Protein AF-A0A0F9D266-F1 (afdb_monomer_lite)

Secondary structure (DSSP, 8-state):
-----B-EEEEE--SSSSS-EEEEE---TTTSB-TGGGHHHHHHHHHHTTSS-TT--EEEE-TTS-EEEEEEETTEEEEEEEPPP----

pLDDT: mean 90.36, std 13.16, range [36.84, 97.94]

Structure (mmCIF, N/CA/C/O backbone):
data_AF-A0A0F9D266-F1
#
_entry.id   AF-A0A0F9D266-F1
#
loop_
_atom_site.group_PDB
_atom_site.id
_atom_site.type_symbol
_atom_site.label_atom_id
_atom_site.label_alt_id
_atom_site.label_comp_id
_atom_site.label_asym_id
_atom_site.label_entity_id
_atom_site.label_seq_id
_atom_site.pdbx_PDB_ins_code
_atom_site.Cartn_x
_atom_site.Cartn_y
_atom_site.Cartn_z
_atom_site.occupancy
_atom_site.B_iso_or_equiv
_atom_site.auth_seq_id
_atom_site.auth_comp_id
_atom_site.auth_asym_id
_atom_site.auth_atom_id
_atom_site.pdbx_PDB_model_num
ATOM 1 N N . MET A 1 1 ? 22.047 -1.858 3.363 1.00 44.41 1 MET A N 1
ATOM 2 C CA . MET A 1 1 ? 20.656 -2.339 3.229 1.00 44.41 1 MET A CA 1
ATOM 3 C C . MET A 1 1 ? 20.185 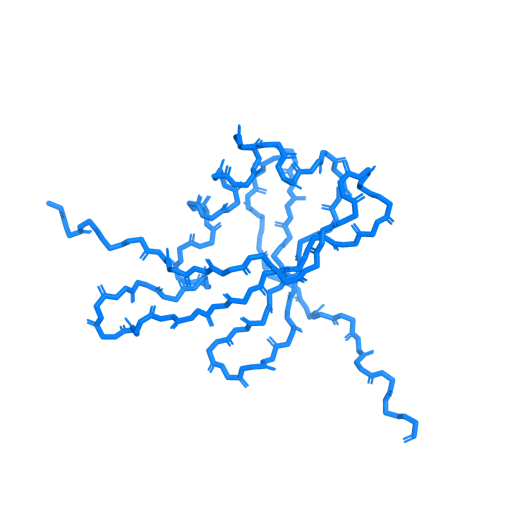-1.861 1.870 1.00 44.41 1 MET A C 1
ATOM 5 O O . MET A 1 1 ? 20.419 -0.698 1.578 1.00 44.41 1 MET A O 1
ATOM 9 N N . ASN A 1 2 ? 19.686 -2.744 1.001 1.00 50.47 2 ASN A N 1
ATOM 10 C CA . ASN A 1 2 ? 19.165 -2.311 -0.298 1.00 50.47 2 ASN A CA 1
ATOM 11 C C . ASN A 1 2 ? 17.904 -1.480 -0.043 1.00 50.47 2 ASN A C 1
ATOM 13 O O . ASN A 1 2 ? 16.883 -2.021 0.361 1.00 50.47 2 ASN A O 1
ATOM 17 N N . ASP A 1 3 ? 18.035 -0.172 -0.233 1.00 64.38 3 ASP A N 1
ATOM 18 C CA . ASP A 1 3 ? 17.047 0.880 0.024 1.00 64.38 3 ASP A CA 1
ATOM 19 C C . ASP A 1 3 ? 16.020 0.935 -1.122 1.00 64.38 3 ASP A C 1
ATOM 21 O O . ASP A 1 3 ? 15.916 1.909 -1.864 1.00 64.38 3 ASP A O 1
ATOM 25 N N . ARG A 1 4 ? 15.360 -0.197 -1.393 1.00 82.62 4 ARG A N 1
ATOM 26 C CA . ARG A 1 4 ? 14.353 -0.286 -2.455 1.00 82.62 4 ARG A CA 1
ATOM 27 C C . ARG A 1 4 ? 12.984 -0.084 -1.827 1.00 82.62 4 ARG A C 1
ATOM 29 O O . ARG A 1 4 ? 12.481 -1.003 -1.198 1.00 82.62 4 ARG A O 1
ATOM 36 N N . SER A 1 5 ? 12.405 1.095 -2.009 1.00 90.56 5 SER A N 1
ATOM 37 C CA . SER A 1 5 ? 10.993 1.357 -1.730 1.00 90.56 5 SER A CA 1
ATOM 38 C C . SER A 1 5 ? 10.143 1.126 -2.975 1.00 90.56 5 SER A C 1
ATOM 40 O O . SER A 1 5 ? 10.647 1.217 -4.106 1.00 90.56 5 SER A O 1
ATOM 42 N N . ALA A 1 6 ? 8.857 0.848 -2.773 1.00 94.81 6 ALA A N 1
ATOM 43 C CA . ALA A 1 6 ? 7.889 0.908 -3.858 1.00 94.81 6 ALA A CA 1
ATOM 44 C C . ALA A 1 6 ? 7.782 2.327 -4.430 1.00 94.81 6 ALA A C 1
ATOM 46 O O . ALA A 1 6 ? 8.001 3.325 -3.741 1.00 94.81 6 ALA A O 1
ATOM 47 N N . GLN A 1 7 ? 7.458 2.407 -5.716 1.00 95.44 7 GLN A N 1
ATOM 48 C CA . GLN A 1 7 ? 7.099 3.652 -6.382 1.00 95.44 7 GLN A CA 1
ATOM 49 C C . GLN A 1 7 ? 5.638 3.553 -6.787 1.00 95.44 7 GLN A C 1
ATOM 51 O O . GLN A 1 7 ? 5.229 2.591 -7.436 1.00 95.44 7 GLN A O 1
ATOM 56 N N . TYR A 1 8 ? 4.858 4.552 -6.399 1.00 96.56 8 TYR A N 1
ATOM 57 C CA . TYR A 1 8 ? 3.439 4.604 -6.691 1.00 96.56 8 TYR A CA 1
ATOM 58 C C . TYR A 1 8 ? 2.992 6.044 -6.907 1.00 96.56 8 TYR A C 1
ATOM 60 O O . TYR A 1 8 ? 3.674 6.997 -6.526 1.00 96.56 8 TYR A O 1
ATOM 68 N N . VAL A 1 9 ? 1.831 6.194 -7.530 1.00 97.31 9 VAL A N 1
ATOM 69 C CA . VAL A 1 9 ? 1.141 7.478 -7.652 1.00 97.31 9 VAL A CA 1
ATOM 70 C C . VAL A 1 9 ? -0.247 7.364 -7.047 1.00 97.31 9 VAL A C 1
ATOM 72 O O . VAL A 1 9 ? -0.875 6.310 -7.133 1.00 97.31 9 VAL A O 1
ATOM 75 N N . ILE A 1 10 ? -0.724 8.449 -6.446 1.00 97.25 10 ILE A N 1
ATOM 76 C CA . ILE A 1 10 ? -2.121 8.584 -6.037 1.00 97.25 10 ILE A CA 1
ATOM 77 C C . ILE A 1 10 ? -2.933 8.907 -7.292 1.00 97.25 10 ILE A C 1
ATOM 79 O O . ILE A 1 10 ? -2.608 9.846 -8.020 1.00 97.25 10 ILE A O 1
ATOM 83 N N . VAL A 1 11 ? -3.946 8.092 -7.566 1.00 96.69 11 VAL A N 1
ATOM 84 C CA . VAL A 1 11 ? -4.810 8.207 -8.747 1.00 96.69 11 VAL A CA 1
ATOM 85 C C . VAL A 1 11 ? -6.138 8.853 -8.374 1.00 96.69 11 VAL A C 1
ATOM 87 O O . VAL A 1 11 ? -6.630 9.696 -9.119 1.00 96.69 11 VAL A O 1
ATOM 90 N N . GLU A 1 12 ? -6.687 8.496 -7.212 1.00 95.44 12 GLU A N 1
ATOM 91 C CA . GLU A 1 12 ? -7.930 9.059 -6.681 1.00 95.44 12 GLU A CA 1
ATOM 92 C C . GLU A 1 12 ? -7.757 9.335 -5.187 1.00 95.44 12 GLU A C 1
ATOM 94 O O . GLU A 1 12 ? -7.310 8.461 -4.445 1.00 95.44 12 GLU A O 1
ATOM 99 N N . ASP A 1 13 ? -8.091 10.554 -4.763 1.00 94.62 13 ASP A N 1
ATOM 100 C CA . ASP A 1 13 ? -8.056 11.009 -3.371 1.00 94.62 13 ASP A CA 1
ATOM 101 C C . ASP A 1 13 ? -9.182 12.030 -3.168 1.00 94.62 13 ASP A C 1
ATOM 103 O O . ASP A 1 13 ? -9.193 13.088 -3.805 1.00 94.62 13 ASP A O 1
ATOM 107 N N . SER A 1 14 ? -10.160 11.701 -2.320 1.00 89.31 14 SER A N 1
ATOM 108 C CA . SER A 1 14 ? -11.254 12.617 -1.980 1.00 89.31 14 SER A CA 1
ATOM 109 C C . SER A 1 14 ? -10.863 13.632 -0.902 1.00 89.31 14 SER A C 1
ATOM 111 O O . SER A 1 14 ? -11.619 14.569 -0.650 1.00 89.31 14 SER A O 1
ATOM 113 N N . PHE A 1 15 ? -9.698 13.463 -0.263 1.00 87.25 15 PHE A N 1
ATOM 114 C CA . PHE A 1 15 ? -9.146 14.253 0.847 1.00 87.25 15 PHE A CA 1
ATOM 115 C C . PHE A 1 15 ? -9.984 14.296 2.137 1.00 87.25 15 PHE A C 1
ATOM 117 O O . PHE A 1 15 ? -9.482 14.706 3.183 1.00 87.25 15 PHE A O 1
ATOM 124 N N . ASP A 1 16 ? -11.247 13.878 2.094 1.00 91.12 16 ASP A N 1
ATOM 125 C CA . ASP A 1 16 ? -12.175 13.838 3.227 1.00 91.12 16 ASP A CA 1
ATOM 126 C C . ASP A 1 16 ? -12.438 12.417 3.754 1.00 91.12 16 ASP A C 1
ATOM 128 O O . ASP A 1 16 ? -13.141 12.244 4.751 1.00 91.12 16 ASP A O 1
ATOM 132 N N . GLY 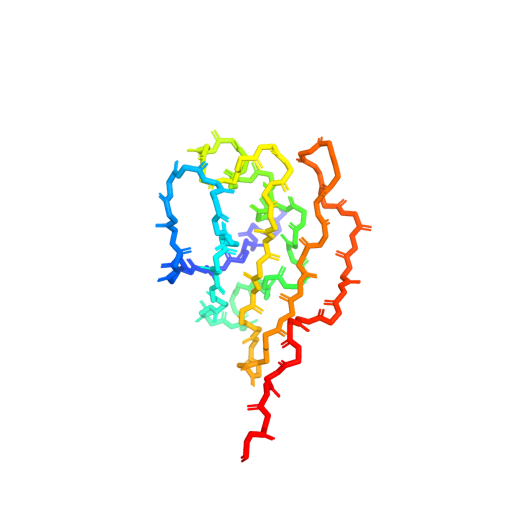A 1 17 ? -11.864 11.398 3.104 1.00 89.62 17 GLY A N 1
ATOM 133 C CA . GLY A 1 17 ? -12.009 9.995 3.488 1.00 89.62 17 GLY A CA 1
ATOM 134 C C . GLY A 1 17 ? -13.376 9.388 3.188 1.00 89.62 17 GLY A C 1
ATOM 135 O O . GLY A 1 17 ? -13.645 8.278 3.649 1.00 89.62 17 GLY A O 1
ATOM 136 N N . SER A 1 18 ? -14.240 10.100 2.454 1.00 92.31 18 SER A N 1
ATOM 137 C CA . SER A 1 18 ? -15.554 9.597 2.043 1.00 92.31 18 SER A CA 1
ATOM 138 C C . SER A 1 18 ? -15.456 8.496 0.985 1.00 92.31 18 SER A C 1
ATOM 140 O O . SER A 1 18 ? -16.276 7.580 0.989 1.00 92.31 18 SER A O 1
ATOM 142 N N . GLU A 1 19 ? -14.416 8.540 0.151 1.00 95.06 19 GLU A N 1
ATOM 143 C CA . GLU A 1 19 ? -14.125 7.548 -0.882 1.00 95.06 19 GLU A CA 1
ATOM 144 C C . GLU A 1 19 ? -12.822 6.787 -0.577 1.00 95.06 19 GLU A C 1
ATOM 146 O O . GLU A 1 19 ? -11.964 7.270 0.180 1.00 95.06 19 GLU A O 1
ATOM 151 N N . PRO A 1 20 ? -12.632 5.586 -1.156 1.00 96.38 20 PRO A N 1
ATOM 152 C CA . PRO A 1 20 ? -11.354 4.892 -1.086 1.00 96.38 20 PRO A CA 1
ATOM 153 C C . PRO A 1 20 ? -10.215 5.756 -1.641 1.00 96.38 20 PRO A C 1
ATOM 155 O O . PRO A 1 20 ? -10.353 6.380 -2.690 1.00 96.38 20 PRO A O 1
ATOM 158 N N . LEU A 1 21 ? -9.066 5.742 -0.966 1.00 97.31 21 LEU A N 1
ATOM 159 C CA . LEU A 1 21 ? -7.824 6.243 -1.548 1.00 97.31 21 LEU A CA 1
ATOM 160 C C . LEU A 1 21 ? -7.335 5.208 -2.563 1.00 97.31 21 LEU A C 1
ATOM 162 O O . LEU A 1 21 ? -7.207 4.030 -2.218 1.00 97.31 21 LEU A O 1
ATOM 166 N N . VAL A 1 22 ? -7.040 5.630 -3.790 1.00 97.62 22 VAL A N 1
ATOM 167 C CA . VAL A 1 22 ? -6.584 4.724 -4.851 1.00 97.62 22 VAL A CA 1
ATOM 168 C C . VAL A 1 22 ? -5.179 5.094 -5.288 1.00 97.62 22 VAL A C 1
ATOM 170 O O . VAL A 1 22 ? -4.920 6.214 -5.731 1.00 97.62 22 VAL A O 1
ATOM 173 N N . ILE A 1 23 ? -4.268 4.129 -5.201 1.00 97.94 23 ILE A N 1
ATOM 174 C CA . ILE A 1 23 ? -2.890 4.246 -5.678 1.00 97.94 23 ILE A CA 1
ATOM 175 C C . ILE A 1 23 ? -2.632 3.301 -6.853 1.00 97.94 23 ILE A C 1
ATOM 177 O O . ILE A 1 23 ? -3.389 2.366 -7.111 1.00 97.94 23 ILE A O 1
ATOM 181 N N . ARG A 1 24 ? -1.548 3.541 -7.585 1.00 97.50 24 ARG A N 1
ATOM 182 C CA . ARG A 1 24 ? -1.094 2.686 -8.685 1.00 97.50 24 ARG A CA 1
ATOM 183 C C . ARG A 1 24 ? 0.394 2.427 -8.562 1.00 97.50 24 ARG A C 1
ATOM 185 O O . ARG A 1 24 ? 1.162 3.382 -8.460 1.00 97.50 24 ARG A O 1
ATOM 192 N N . ASP A 1 25 ? 0.780 1.160 -8.621 1.00 95.94 25 ASP A N 1
ATOM 193 C CA . ASP A 1 25 ? 2.172 0.738 -8.738 1.00 95.94 25 ASP A CA 1
ATOM 194 C C . ASP A 1 25 ? 2.736 1.166 -10.104 1.00 95.94 25 ASP A C 1
ATOM 196 O O . ASP A 1 25 ? 2.142 0.890 -11.148 1.00 95.94 25 ASP A O 1
ATOM 200 N N . VAL A 1 26 ? 3.865 1.881 -10.108 1.00 95.44 26 VAL A N 1
ATOM 201 C CA . VAL A 1 26 ? 4.484 2.406 -11.342 1.00 95.44 26 VAL A CA 1
ATOM 202 C C . VAL A 1 26 ? 5.868 1.824 -11.639 1.00 95.44 26 VAL A C 1
ATOM 204 O O . VAL A 1 26 ? 6.428 2.107 -12.700 1.00 95.44 26 VAL A O 1
ATOM 207 N N . GLY A 1 27 ? 6.428 1.000 -10.745 1.00 90.31 27 GLY A N 1
ATOM 208 C CA . GLY A 1 27 ? 7.770 0.434 -10.911 1.00 90.31 27 GLY A CA 1
ATOM 209 C C . GLY A 1 27 ? 8.865 1.495 -11.176 1.00 90.31 27 GLY A C 1
ATOM 210 O O . GLY A 1 27 ? 8.778 2.610 -10.661 1.00 90.31 27 GLY A O 1
ATOM 211 N N . PRO A 1 28 ? 9.924 1.185 -11.959 1.00 91.88 28 PRO A N 1
ATOM 212 C CA . PRO A 1 28 ? 10.222 -0.100 -12.596 1.00 91.88 28 PRO A CA 1
ATOM 213 C C . PRO A 1 28 ? 10.690 -1.163 -11.582 1.00 91.88 28 PRO A C 1
ATOM 215 O O . PRO A 1 28 ? 11.551 -0.910 -10.733 1.00 91.88 28 PRO A O 1
ATOM 218 N N . TRP A 1 29 ? 10.123 -2.369 -11.674 1.00 90.50 29 TRP A N 1
ATOM 219 C CA . TRP A 1 29 ? 10.224 -3.418 -10.642 1.00 90.50 29 TRP A CA 1
ATOM 220 C C . TRP A 1 29 ? 11.568 -4.165 -10.595 1.00 90.50 29 TRP A C 1
ATOM 222 O O . TRP A 1 29 ? 11.845 -4.917 -9.663 1.00 90.50 29 TRP A O 1
ATOM 232 N N . ASP A 1 30 ? 12.451 -3.947 -11.573 1.00 90.44 30 ASP A N 1
ATOM 233 C CA . ASP A 1 30 ? 13.841 -4.419 -11.526 1.00 90.44 30 ASP A CA 1
ATOM 234 C C . ASP A 1 30 ? 14.701 -3.589 -10.551 1.00 90.44 30 ASP A C 1
ATOM 236 O O . ASP A 1 30 ? 15.717 -4.069 -10.023 1.00 90.44 30 ASP A O 1
ATOM 240 N N . LYS A 1 31 ? 14.272 -2.350 -10.269 1.00 88.56 31 LYS A N 1
ATOM 241 C CA . LYS A 1 31 ? 14.959 -1.382 -9.400 1.00 88.56 31 LYS A CA 1
ATOM 242 C C . LYS A 1 31 ? 14.218 -1.119 -8.097 1.00 88.56 31 LYS A C 1
ATOM 244 O O . LYS A 1 31 ? 14.878 -0.961 -7.073 1.00 88.56 31 LYS A O 1
ATOM 249 N N . HIS A 1 32 ? 12.892 -1.102 -8.137 1.00 91.69 32 HIS A N 1
ATOM 250 C CA . HIS A 1 32 ? 12.012 -0.799 -7.011 1.00 91.69 32 HIS A CA 1
ATOM 251 C C . HIS A 1 32 ? 11.199 -2.027 -6.612 1.00 91.69 32 HIS A C 1
ATOM 253 O O . HIS A 1 32 ? 11.018 -2.942 -7.412 1.00 91.69 32 HIS A O 1
ATOM 259 N N . LEU A 1 33 ? 10.735 -2.068 -5.364 1.00 92.75 33 LEU A N 1
ATOM 260 C CA . LEU A 1 33 ? 9.759 -3.081 -4.967 1.00 92.75 33 LEU A CA 1
ATOM 261 C C . LEU A 1 33 ? 8.412 -2.775 -5.636 1.00 92.75 33 LEU A C 1
ATOM 263 O O . LEU A 1 33 ? 8.131 -1.628 -5.979 1.00 92.75 33 LEU A O 1
ATOM 267 N N . THR A 1 34 ? 7.584 -3.799 -5.825 1.00 94.50 34 THR A N 1
ATOM 268 C CA . THR A 1 34 ? 6.158 -3.583 -6.096 1.00 94.50 34 THR A CA 1
ATOM 269 C C . THR A 1 34 ? 5.477 -3.063 -4.835 1.00 94.50 34 THR A C 1
ATOM 271 O O . THR A 1 34 ? 5.959 -3.307 -3.723 1.00 94.50 34 THR A O 1
ATOM 274 N N . VAL A 1 35 ? 4.326 -2.408 -4.980 1.00 95.56 35 VAL A N 1
ATOM 275 C CA . VAL A 1 35 ? 3.511 -1.974 -3.833 1.00 95.56 35 VAL A CA 1
ATOM 276 C C . VAL A 1 35 ? 3.158 -3.164 -2.940 1.00 95.56 35 VAL A C 1
ATOM 278 O O . VAL A 1 35 ? 3.290 -3.073 -1.725 1.00 95.56 35 VAL A O 1
ATOM 281 N N . THR A 1 36 ? 2.812 -4.313 -3.522 1.00 92.94 36 THR A N 1
ATOM 282 C CA . THR A 1 36 ? 2.512 -5.549 -2.779 1.00 92.94 36 THR A CA 1
ATOM 283 C C . THR A 1 36 ? 3.695 -6.024 -1.929 1.00 92.94 36 THR A C 1
ATOM 285 O O . THR A 1 36 ? 3.508 -6.468 -0.799 1.00 92.94 36 THR A O 1
ATOM 288 N N . ASN A 1 37 ? 4.925 -5.898 -2.437 1.00 94.50 37 ASN A N 1
ATOM 289 C CA . ASN A 1 37 ? 6.132 -6.325 -1.722 1.00 94.50 37 ASN A CA 1
ATOM 290 C C . ASN A 1 37 ? 6.610 -5.317 -0.661 1.00 94.50 37 ASN A C 1
ATOM 292 O O . ASN A 1 37 ? 7.430 -5.682 0.178 1.00 94.50 37 ASN A O 1
ATOM 296 N N . ASP A 1 38 ? 6.114 -4.076 -0.685 1.00 95.81 38 ASP A N 1
ATOM 297 C CA . ASP A 1 38 ? 6.471 -3.001 0.256 1.00 95.81 38 ASP A CA 1
ATOM 298 C C . ASP A 1 38 ? 5.232 -2.374 0.930 1.00 95.81 38 ASP A C 1
ATOM 300 O O . ASP A 1 38 ? 5.236 -1.214 1.349 1.00 95.81 38 ASP A O 1
ATOM 304 N N . ALA A 1 39 ? 4.144 -3.145 1.035 1.00 96.56 39 ALA A N 1
ATOM 305 C CA . ALA A 1 39 ? 2.830 -2.651 1.449 1.00 96.56 39 ALA A CA 1
ATOM 306 C C . ALA A 1 39 ? 2.852 -1.974 2.829 1.00 96.56 39 ALA A C 1
ATOM 308 O O . ALA A 1 39 ? 2.176 -0.969 3.050 1.00 96.56 39 ALA A O 1
ATOM 309 N N . GLU A 1 40 ? 3.665 -2.484 3.758 1.00 96.75 40 GLU A N 1
ATOM 310 C CA . GLU A 1 40 ? 3.825 -1.893 5.089 1.00 96.75 40 GLU A CA 1
ATOM 311 C C . GLU A 1 40 ? 4.405 -0.475 5.033 1.00 96.75 40 GLU A C 1
AT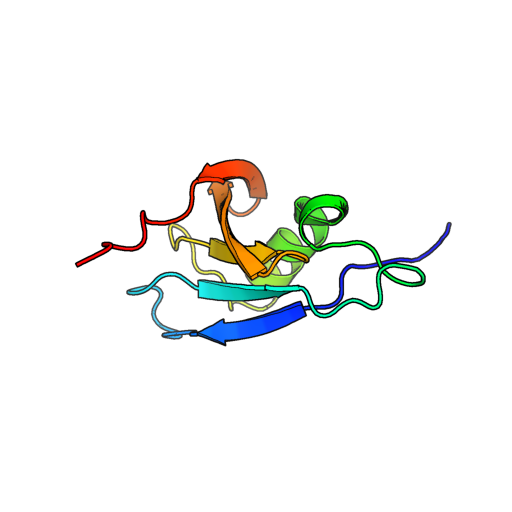OM 313 O O . GLU A 1 40 ? 3.906 0.422 5.721 1.00 96.75 40 GLU A O 1
ATOM 318 N N . SER A 1 41 ? 5.444 -0.257 4.220 1.00 96.44 41 SER A N 1
ATOM 319 C CA . SER A 1 41 ? 6.080 1.055 4.074 1.00 96.44 41 SER A CA 1
ATOM 320 C C . SER A 1 41 ? 5.149 2.040 3.379 1.00 96.44 41 SER A C 1
ATOM 322 O O . SER A 1 41 ? 5.036 3.177 3.836 1.00 96.44 41 SER A O 1
ATOM 324 N N . VAL A 1 42 ? 4.441 1.588 2.338 1.00 96.94 42 VAL A N 1
ATOM 325 C CA . VAL A 1 42 ? 3.449 2.387 1.603 1.00 96.94 42 VAL A CA 1
ATOM 326 C C . VAL A 1 42 ? 2.336 2.857 2.539 1.00 96.94 42 VAL A C 1
ATOM 328 O O . VAL A 1 42 ? 2.108 4.058 2.671 1.00 96.94 42 VAL A O 1
ATOM 331 N N . VAL A 1 43 ? 1.698 1.940 3.276 1.00 97.44 43 VAL A N 1
ATOM 332 C CA . VAL A 1 43 ? 0.638 2.296 4.237 1.00 97.44 43 VAL A CA 1
ATOM 333 C C . VAL A 1 43 ? 1.163 3.260 5.298 1.00 97.44 43 VAL A C 1
ATOM 335 O O . VAL A 1 43 ? 0.520 4.263 5.605 1.00 97.44 43 VAL A O 1
ATOM 338 N N . LYS A 1 44 ? 2.353 2.995 5.845 1.00 96.69 44 LYS A N 1
ATOM 339 C CA . LYS A 1 44 ? 2.964 3.861 6.858 1.00 96.69 44 LYS A CA 1
ATOM 340 C C . LYS A 1 44 ? 3.208 5.274 6.330 1.00 96.69 44 LYS A C 1
ATOM 342 O O . LYS A 1 44 ? 3.025 6.236 7.076 1.00 96.69 44 LYS A O 1
ATOM 347 N N . GLU A 1 45 ? 3.652 5.407 5.086 1.00 96.56 45 GLU A N 1
ATOM 348 C CA . GLU A 1 45 ? 3.884 6.706 4.465 1.00 96.56 45 GLU A CA 1
ATOM 349 C C . GLU A 1 45 ? 2.574 7.466 4.249 1.00 96.56 45 GLU A C 1
ATOM 351 O O . GLU A 1 45 ? 2.487 8.610 4.689 1.00 96.56 45 GLU A O 1
ATOM 356 N N . LEU A 1 46 ? 1.557 6.813 3.676 1.00 96.81 46 LEU A N 1
ATOM 357 C CA . LEU A 1 46 ? 0.237 7.396 3.403 1.00 96.81 46 LEU A CA 1
ATOM 358 C C . LEU A 1 46 ? -0.485 7.863 4.673 1.00 96.81 46 LEU A C 1
ATOM 360 O O . LEU A 1 46 ? -1.101 8.928 4.692 1.00 96.81 46 LEU A O 1
ATOM 364 N N . VAL A 1 47 ? -0.374 7.097 5.762 1.00 96.12 47 VAL A N 1
ATOM 365 C CA . VAL A 1 47 ? -0.895 7.505 7.075 1.00 96.12 47 VAL A CA 1
ATOM 366 C C . VAL A 1 47 ? -0.103 8.694 7.621 1.00 96.12 47 VAL A C 1
ATOM 368 O O . VAL A 1 47 ? -0.682 9.650 8.131 1.00 96.12 47 VAL A O 1
ATOM 371 N N . ARG A 1 48 ? 1.233 8.677 7.503 1.00 96.12 48 ARG A N 1
ATOM 372 C CA . ARG A 1 48 ? 2.094 9.767 7.996 1.00 96.12 48 ARG A CA 1
ATOM 373 C C . ARG A 1 48 ? 1.871 11.077 7.234 1.00 96.12 48 ARG A C 1
ATOM 375 O O . ARG A 1 48 ? 1.990 12.141 7.834 1.00 96.12 48 ARG A O 1
ATOM 382 N N . SER A 1 49 ? 1.589 11.011 5.936 1.00 94.25 49 SER A N 1
ATOM 383 C CA . SER A 1 49 ? 1.312 12.172 5.083 1.00 94.25 49 SER A CA 1
ATOM 384 C C . SER A 1 49 ? -0.139 12.657 5.165 1.00 94.25 49 SER A C 1
ATOM 386 O O . SER A 1 49 ? -0.454 13.691 4.588 1.00 94.25 49 SER A O 1
ATOM 388 N N . SER A 1 50 ? -0.997 11.983 5.941 1.00 93.44 50 SER A N 1
ATOM 389 C CA . SER A 1 50 ? -2.440 12.256 6.057 1.00 93.44 50 SER A CA 1
ATOM 390 C C . SER A 1 50 ? -3.238 12.062 4.762 1.00 93.44 50 SER A C 1
ATOM 392 O O . SER A 1 50 ? -4.367 12.535 4.687 1.00 93.44 50 SER A O 1
ATOM 394 N N . HIS A 1 51 ? -2.687 11.355 3.769 1.00 94.38 51 HIS A N 1
ATOM 395 C CA . HIS A 1 51 ? -3.452 10.941 2.588 1.00 94.38 51 HIS A CA 1
ATOM 396 C C . HIS A 1 51 ? -4.425 9.809 2.921 1.00 94.38 51 HIS A C 1
ATOM 398 O O . HIS A 1 51 ? -5.532 9.781 2.401 1.00 94.38 51 HIS A O 1
ATOM 404 N N . LEU A 1 52 ? -4.025 8.886 3.804 1.00 96.12 52 LEU A N 1
ATOM 405 C CA . LEU A 1 52 ? -4.898 7.811 4.265 1.00 96.12 52 LEU A CA 1
ATOM 406 C C . LEU A 1 52 ? -5.462 8.129 5.650 1.00 96.12 52 LEU A C 1
ATOM 408 O O . LEU A 1 52 ? -4.749 8.062 6.658 1.00 96.12 52 LEU A O 1
ATOM 412 N N . LEU A 1 53 ? -6.753 8.451 5.698 1.00 95.06 53 LEU A N 1
ATOM 413 C CA . LEU A 1 53 ? -7.458 8.774 6.934 1.00 95.06 53 LEU A CA 1
ATOM 414 C C . LEU A 1 53 ? -7.880 7.510 7.710 1.00 95.06 53 LEU A C 1
ATOM 416 O O . LEU A 1 53 ? -8.069 6.440 7.125 1.00 95.06 53 LEU A O 1
ATOM 420 N N . PRO A 1 54 ? -8.057 7.592 9.045 1.00 93.06 54 PRO A N 1
ATOM 421 C CA . PRO A 1 54 ? -8.508 6.454 9.841 1.00 93.06 54 PRO A CA 1
ATOM 422 C C . PRO A 1 54 ? -9.843 5.881 9.346 1.00 93.06 54 PRO A C 1
ATOM 424 O O . PRO A 1 54 ? -10.839 6.593 9.266 1.00 93.06 54 PRO A O 1
ATOM 427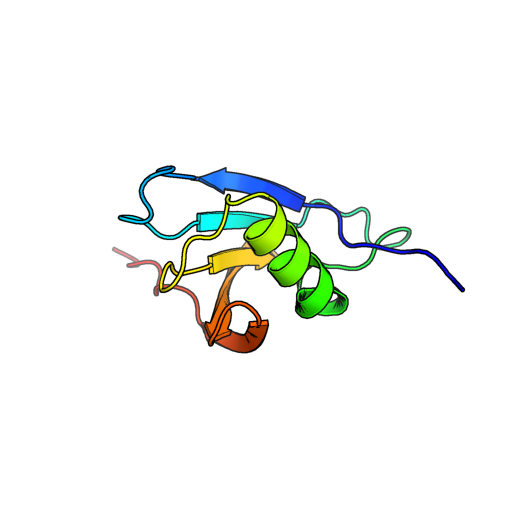 N N . GLY A 1 55 ? -9.870 4.577 9.055 1.00 91.69 55 GLY A N 1
ATOM 428 C CA . GLY A 1 55 ? -11.065 3.875 8.570 1.00 91.69 55 GLY A CA 1
ATOM 429 C C . GLY A 1 55 ? -11.334 4.020 7.068 1.00 91.69 55 GLY A C 1
ATOM 430 O O . GLY A 1 55 ? -12.225 3.343 6.560 1.00 91.69 55 GLY A O 1
ATOM 431 N N . GLN A 1 56 ? -10.557 4.841 6.355 1.00 95.94 56 GLN A N 1
ATOM 432 C CA . GLN A 1 56 ? -10.615 4.936 4.901 1.00 95.94 56 GLN A CA 1
ATOM 433 C C . GLN A 1 56 ? -10.041 3.662 4.266 1.00 95.94 56 GLN A C 1
ATOM 435 O O . GLN A 1 56 ? -9.039 3.109 4.731 1.00 95.94 56 GLN A O 1
ATOM 440 N N . ARG A 1 57 ? -10.678 3.189 3.193 1.00 96.75 57 ARG A N 1
ATOM 441 C CA . ARG A 1 57 ? -10.178 2.055 2.404 1.00 96.75 57 ARG A CA 1
ATOM 442 C C . ARG A 1 57 ? -9.002 2.492 1.535 1.00 96.75 57 ARG A C 1
ATOM 444 O O . ARG A 1 57 ? -8.997 3.612 1.030 1.00 96.75 57 ARG A O 1
ATOM 451 N N . LEU A 1 58 ? -8.047 1.589 1.328 1.00 97.69 58 LEU A N 1
ATOM 452 C CA . LEU A 1 58 ? -6.914 1.786 0.427 1.00 97.69 58 LEU A CA 1
ATOM 453 C C . LEU A 1 58 ? -6.961 0.740 -0.684 1.00 97.69 58 LEU A C 1
ATOM 455 O O . LEU A 1 58 ? -6.836 -0.455 -0.419 1.00 97.69 58 LEU A O 1
ATOM 459 N N . LEU A 1 59 ? -7.108 1.198 -1.922 1.00 97.62 59 LEU A N 1
ATOM 460 C CA . LEU A 1 59 ? -7.065 0.353 -3.108 1.00 97.62 59 LEU A CA 1
ATOM 461 C C . LEU A 1 59 ? -5.773 0.602 -3.886 1.00 97.62 59 LEU A C 1
ATOM 463 O O . LEU A 1 59 ? -5.251 1.716 -3.915 1.00 97.62 59 LEU A O 1
ATOM 467 N N . CYS A 1 60 ? -5.262 -0.436 -4.534 1.00 97.00 60 CYS A N 1
ATOM 468 C CA . CYS A 1 60 ? -4.054 -0.380 -5.338 1.00 97.00 60 CYS A CA 1
ATOM 469 C C . CYS A 1 60 ? -4.282 -1.069 -6.677 1.00 97.00 60 CYS A C 1
ATOM 471 O O . CYS A 1 60 ? -4.687 -2.226 -6.710 1.00 97.00 60 CYS A O 1
ATOM 473 N N . TYR A 1 61 ? -3.961 -0.374 -7.767 1.00 96.25 61 TYR A N 1
ATOM 474 C CA . TYR A 1 61 ? -3.666 -1.026 -9.038 1.00 96.25 61 TYR A CA 1
ATOM 475 C C . TYR A 1 61 ? -2.257 -1.615 -8.971 1.00 96.25 61 TYR A C 1
ATOM 477 O O . TYR A 1 61 ? -1.288 -0.861 -8.843 1.00 96.25 61 TYR A O 1
ATOM 485 N N . ASP A 1 62 ? -2.149 -2.938 -9.021 1.00 90.69 62 ASP A N 1
ATOM 486 C CA . ASP A 1 62 ? -0.874 -3.650 -8.979 1.00 90.69 62 ASP A CA 1
ATOM 487 C C . ASP A 1 62 ? -0.104 -3.579 -10.316 1.00 90.69 62 ASP A C 1
ATOM 489 O O . ASP A 1 62 ? -0.491 -2.884 -11.263 1.00 90.69 62 ASP A O 1
ATOM 493 N N . SER A 1 63 ? 1.012 -4.308 -10.399 1.00 89.44 63 SER A N 1
ATOM 494 C CA . SER A 1 63 ? 1.842 -4.383 -11.606 1.00 89.44 63 SER A CA 1
ATOM 495 C C . SER A 1 63 ? 1.133 -4.970 -12.829 1.00 89.44 63 SER A C 1
ATOM 497 O O . SER A 1 63 ? 1.518 -4.663 -13.958 1.00 89.44 63 SER A O 1
ATOM 499 N N . ASP A 1 64 ? 0.095 -5.778 -12.617 1.00 89.00 64 ASP A N 1
ATOM 500 C CA . ASP A 1 64 ? -0.745 -6.372 -13.657 1.00 89.00 64 ASP A CA 1
ATOM 501 C C . ASP A 1 64 ? -2.016 -5.538 -13.916 1.00 89.00 64 ASP A C 1
ATOM 503 O O . ASP A 1 64 ? -2.906 -5.949 -14.667 1.00 89.00 64 ASP A O 1
ATOM 507 N N 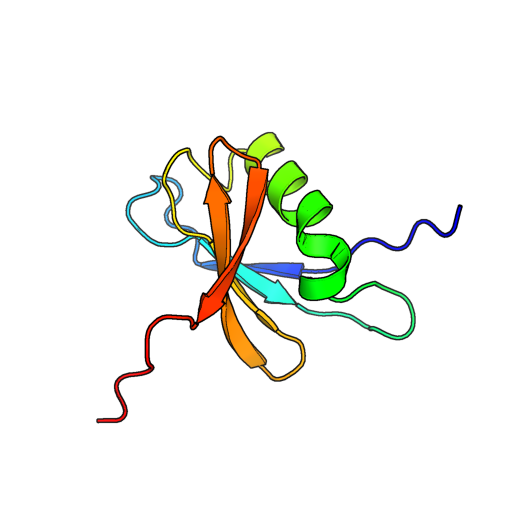. ASN A 1 65 ? -2.082 -4.327 -13.343 1.00 89.62 65 ASN A N 1
ATOM 508 C CA . 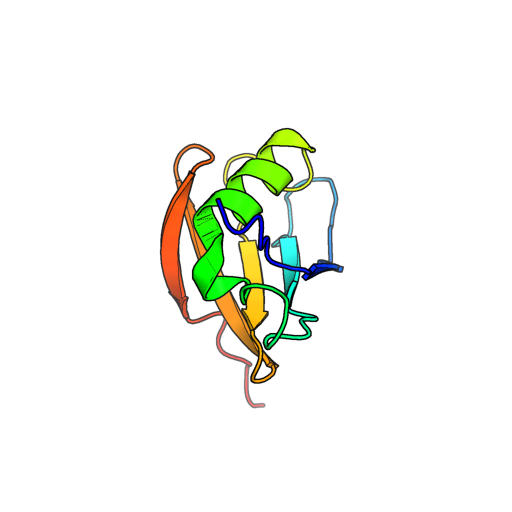ASN A 1 65 ? -3.200 -3.391 -13.423 1.00 89.62 65 ASN A CA 1
ATOM 509 C C . ASN A 1 65 ? -4.514 -3.981 -12.867 1.00 89.62 65 ASN A C 1
ATOM 511 O O . ASN A 1 65 ? -5.604 -3.589 -13.294 1.00 89.62 65 ASN A O 1
ATOM 515 N N . GLN A 1 66 ? -4.416 -4.903 -11.908 1.00 92.88 66 GLN A N 1
ATOM 516 C CA . GLN A 1 66 ? -5.542 -5.418 -11.134 1.00 92.88 66 GLN A CA 1
ATOM 517 C C . GLN A 1 66 ? -5.765 -4.545 -9.903 1.00 92.88 66 GLN A C 1
ATOM 519 O O . GLN A 1 66 ? -4.811 -4.100 -9.269 1.00 92.88 66 GLN A O 1
ATOM 524 N N . LEU A 1 67 ? -7.032 -4.251 -9.604 1.00 95.19 67 LEU A N 1
ATOM 525 C CA . LEU A 1 67 ? -7.404 -3.444 -8.449 1.00 95.19 67 LEU A CA 1
ATOM 526 C C . LEU A 1 67 ? -7.619 -4.358 -7.243 1.00 95.19 67 LEU A C 1
ATOM 528 O O . LEU A 1 67 ? -8.594 -5.107 -7.207 1.00 95.19 67 LEU A O 1
ATOM 532 N N . ASP A 1 68 ? -6.746 -4.237 -6.252 1.00 95.31 68 ASP A N 1
ATOM 533 C CA . ASP A 1 68 ? -6.819 -4.958 -4.984 1.00 95.31 68 ASP A CA 1
ATOM 534 C C . ASP A 1 68 ? -6.907 -3.997 -3.797 1.00 95.31 68 ASP A C 1
ATOM 536 O O . ASP A 1 68 ? -6.606 -2.808 -3.904 1.00 95.31 68 ASP A O 1
ATOM 540 N N . GLU A 1 69 ? -7.329 -4.503 -2.642 1.00 96.81 69 GLU A N 1
ATOM 541 C CA . GLU A 1 69 ? -7.387 -3.743 -1.397 1.00 96.81 69 GLU A CA 1
ATOM 542 C C . GLU A 1 69 ? -6.193 -4.071 -0.495 1.00 96.81 69 GLU A C 1
ATOM 544 O O . GLU A 1 69 ? -5.958 -5.225 -0.120 1.00 96.81 69 GLU A O 1
ATOM 549 N N . LEU A 1 70 ? -5.467 -3.028 -0.085 1.00 97.50 70 LEU A N 1
ATOM 550 C CA . LEU A 1 70 ? -4.512 -3.100 1.016 1.00 97.50 70 LEU A CA 1
ATOM 551 C C . LEU A 1 70 ? -5.294 -2.829 2.298 1.00 97.50 70 LEU A C 1
ATOM 553 O O . LEU A 1 70 ? -5.631 -1.689 2.614 1.00 97.50 70 LEU A O 1
ATOM 557 N N . VAL A 1 71 ? -5.592 -3.882 3.053 1.00 97.50 71 VAL A N 1
ATOM 558 C CA . VAL A 1 71 ? -6.389 -3.769 4.274 1.00 97.50 71 VAL A CA 1
ATOM 559 C C . VAL A 1 71 ? -5.571 -3.044 5.335 1.00 97.50 71 VAL A C 1
ATOM 561 O O . VAL A 1 71 ? -4.512 -3.522 5.749 1.00 97.50 71 VAL A O 1
ATOM 564 N N . VAL A 1 72 ? -6.086 -1.914 5.820 1.00 97.19 72 VAL A N 1
ATOM 565 C CA . VAL A 1 72 ? -5.454 -1.115 6.876 1.00 97.19 72 VAL A CA 1
ATOM 566 C C . VAL A 1 72 ? -6.284 -1.184 8.156 1.00 97.19 72 VAL A C 1
ATOM 568 O O . VAL A 1 72 ? -7.481 -0.905 8.156 1.00 97.19 72 VAL A O 1
ATOM 571 N N . LYS A 1 73 ? -5.647 -1.562 9.269 1.00 95.94 73 LYS A N 1
ATOM 572 C CA . LYS A 1 73 ? -6.243 -1.587 10.614 1.00 95.94 73 LYS A CA 1
ATOM 573 C C . LYS A 1 73 ? -5.368 -0.792 11.567 1.00 95.94 73 LYS A C 1
ATOM 575 O O . LYS A 1 73 ? -4.159 -1.003 11.613 1.00 95.94 73 LYS A O 1
ATOM 580 N N . ASP A 1 74 ? -5.971 0.140 12.301 1.00 94.06 74 ASP A N 1
ATOM 581 C CA . ASP A 1 74 ? -5.270 1.011 13.257 1.00 94.06 74 ASP A CA 1
ATOM 582 C C . ASP A 1 74 ? -4.038 1.716 12.649 1.00 94.06 74 ASP A C 1
ATOM 584 O O . ASP A 1 74 ? -2.975 1.810 13.266 1.00 94.06 74 ASP A O 1
ATOM 588 N N . GLY A 1 75 ? -4.168 2.172 11.394 1.00 93.69 75 GLY A N 1
ATOM 589 C CA . GLY A 1 75 ? -3.100 2.849 10.647 1.00 93.69 75 GLY A CA 1
ATOM 590 C C . GLY A 1 75 ? -1.941 1.941 10.216 1.00 93.69 75 GLY A C 1
ATOM 591 O O . GLY A 1 75 ? -0.868 2.439 9.877 1.00 93.69 75 GLY A O 1
ATOM 592 N N . LYS A 1 76 ? -2.121 0.617 10.255 1.00 96.81 76 LYS A N 1
ATOM 593 C CA . LYS A 1 76 ? -1.113 -0.375 9.865 1.00 96.81 76 LYS A CA 1
ATOM 594 C C . LYS A 1 76 ? -1.652 -1.316 8.802 1.00 96.81 76 LYS A C 1
ATOM 596 O O . LYS A 1 76 ? -2.830 -1.665 8.812 1.00 96.81 76 LYS A O 1
ATOM 601 N N . PHE A 1 77 ? -0.763 -1.767 7.926 1.00 97.38 77 PHE A N 1
ATOM 602 C CA . PHE A 1 77 ? -1.071 -2.824 6.976 1.00 97.38 77 PHE A CA 1
ATOM 603 C C . PHE A 1 77 ? -1.447 -4.115 7.721 1.00 97.38 77 PHE A C 1
ATOM 605 O O . PHE A 1 77 ? -0.760 -4.520 8.659 1.00 97.38 77 PHE A O 1
ATOM 612 N N . ALA A 1 78 ? -2.557 -4.733 7.323 1.00 97.31 78 ALA A N 1
ATOM 613 C CA . ALA A 1 78 ? -3.123 -5.921 7.959 1.00 97.31 78 ALA A CA 1
ATOM 614 C C . ALA A 1 78 ? -3.289 -7.108 6.995 1.00 97.31 78 ALA A C 1
ATOM 616 O O . ALA A 1 78 ? -3.604 -8.209 7.448 1.00 97.31 78 ALA A O 1
ATOM 617 N N . GLY A 1 79 ? -3.093 -6.902 5.691 1.00 96.81 79 GLY A N 1
ATOM 618 C CA . GLY A 1 79 ? -3.190 -7.940 4.669 1.00 96.81 79 GLY A CA 1
ATOM 619 C C . GLY A 1 79 ? -3.810 -7.434 3.371 1.00 96.81 79 GLY A C 1
ATOM 620 O O . GLY A 1 79 ? -4.027 -6.238 3.193 1.00 96.81 79 GLY A O 1
ATOM 621 N N . PHE A 1 80 ? -4.115 -8.370 2.479 1.00 96.00 80 PHE A N 1
ATOM 622 C CA . PHE A 1 80 ? -4.734 -8.096 1.185 1.00 96.00 80 PHE A CA 1
ATOM 623 C C . PHE A 1 80 ? -6.167 -8.623 1.148 1.00 96.00 80 PHE A C 1
ATOM 625 O O . PHE A 1 80 ? -6.477 -9.645 1.769 1.00 96.00 80 PHE A O 1
ATOM 632 N N . ALA A 1 81 ? -7.023 -7.938 0.401 1.00 95.06 81 ALA A N 1
ATOM 633 C CA . ALA A 1 81 ? -8.354 -8.401 0.043 1.00 95.06 81 ALA A CA 1
ATOM 634 C C . ALA A 1 81 ? -8.620 -8.103 -1.443 1.00 95.06 81 ALA A C 1
ATOM 636 O O . ALA A 1 81 ? -7.998 -7.192 -1.990 1.00 95.06 81 ALA A O 1
ATOM 637 N N . PRO A 1 82 ? -9.528 -8.844 -2.101 1.00 91.69 82 PRO A N 1
ATOM 638 C CA . PRO A 1 82 ? -9.943 -8.511 -3.457 1.00 91.69 82 PRO A CA 1
ATOM 639 C C . PRO A 1 82 ? -10.488 -7.083 -3.508 1.00 91.69 82 PRO A C 1
ATOM 641 O O . PRO A 1 82 ? -11.240 -6.678 -2.614 1.00 91.69 82 PRO A O 1
ATOM 644 N N . GLY A 1 83 ? -10.143 -6.334 -4.556 1.00 85.75 83 GLY A N 1
ATOM 645 C CA . GLY A 1 83 ? -10.756 -5.032 -4.801 1.00 85.75 83 GLY A CA 1
ATOM 646 C C . GLY A 1 83 ? -12.264 -5.145 -5.057 1.00 85.75 83 GLY A C 1
ATOM 647 O O . GLY A 1 83 ? -12.811 -6.251 -5.162 1.00 85.75 83 GLY A O 1
ATOM 648 N N . PRO A 1 84 ? -12.979 -4.008 -5.146 1.00 84.19 84 PRO A N 1
ATOM 649 C CA . PRO A 1 84 ? -14.379 -4.036 -5.545 1.00 84.19 84 PRO A CA 1
ATOM 650 C C . PRO A 1 84 ? -14.490 -4.801 -6.865 1.00 84.19 84 PRO A C 1
ATOM 652 O O . PRO A 1 84 ? -13.744 -4.523 -7.807 1.00 84.19 84 PRO A O 1
ATOM 655 N N . ALA A 1 85 ? -15.387 -5.790 -6.918 1.00 66.94 85 ALA A N 1
ATOM 656 C CA . ALA A 1 85 ? -15.670 -6.481 -8.164 1.00 66.94 85 ALA A CA 1
ATOM 657 C C . ALA A 1 85 ? -16.001 -5.404 -9.198 1.00 66.94 85 ALA A C 1
ATOM 659 O O . ALA A 1 85 ? -16.940 -4.637 -8.992 1.00 66.94 85 ALA A O 1
ATOM 660 N N . SER A 1 86 ? -15.209 -5.310 -10.271 1.00 55.84 86 SER A N 1
ATOM 661 C CA . SER A 1 86 ? -15.648 -4.545 -11.432 1.00 55.84 86 SER A CA 1
ATOM 662 C C . SER A 1 86 ? -16.995 -5.134 -11.813 1.00 55.84 86 SER A C 1
ATOM 664 O O . SER A 1 86 ? -17.065 -6.312 -12.167 1.00 55.84 86 SER A O 1
ATOM 666 N N . GLU A 1 87 ? -18.064 -4.354 -11.660 1.00 44.44 87 GLU A N 1
ATOM 667 C CA . GLU A 1 87 ? -19.349 -4.678 -12.258 1.00 44.44 87 GLU A CA 1
ATOM 668 C C . GLU A 1 87 ? -19.097 -4.785 -13.760 1.00 44.44 87 GLU A C 1
ATOM 670 O O . GLU A 1 87 ? -19.026 -3.796 -14.486 1.00 44.44 87 GLU A O 1
ATOM 675 N N . VAL A 1 88 ? -18.871 -6.013 -14.216 1.00 43.59 88 VAL A N 1
ATOM 676 C CA . VAL A 1 88 ? -19.006 -6.374 -15.616 1.00 43.59 88 VAL A CA 1
ATOM 677 C C . VAL A 1 88 ? -20.495 -6.262 -15.924 1.00 43.59 88 VAL A C 1
ATOM 679 O O . VAL A 1 88 ? -21.270 -7.180 -15.659 1.00 43.59 88 VAL A O 1
ATOM 682 N N . ALA A 1 89 ? -20.894 -5.074 -16.373 1.00 36.84 89 ALA A N 1
ATOM 683 C CA . ALA A 1 89 ? -22.157 -4.860 -17.067 1.00 36.84 89 ALA A CA 1
ATOM 684 C C . ALA A 1 89 ? -22.139 -5.566 -18.431 1.00 36.84 89 ALA A C 1
ATOM 686 O O . ALA A 1 89 ? -21.064 -5.580 -19.080 1.00 36.84 89 ALA A O 1
#

Foldseek 3Di:
DLPAAWDKDFPDAPLVLPAATEIEGDDPCVRHPWCQRRVFVVLLVCVVVSSDDPPRWYWYLTPVRAIWTQDDDPSGGDDIDHHDPPPPD

Radius of gyration: 12.7 Å; chains: 1; bounding box: 43×23×30 Å

Sequence (89 aa):
MNDRSAQYVIVEDSFDGSEPLVIRDVGPWDKHLTVTNDAESVVKELVRSSHLLPGQRLLCYDSDNQLDELVVKDGKFAGFAPGPASEVA

Organism: NCBI:txid412755